Protein AF-A0A1G3V214-F1 (afdb_monomer)

Secondary structure (DSSP, 8-state):
--BTTB---PPPHHHHHHHHHHHHHHHHT--S--EEEEETT-SBTTBSTTSTT--HHHHHHHHHHHHHHS-TTSEEEEESS-TTSHHHHHHHHHHHHHHHT-

Mean predicted aligned error: 3.71 Å

Radius of gyration: 14.88 Å; Cα contacts (8 Å, |Δi|>4): 115; chains: 1; bounding box: 37×27×43 Å

Foldseek 3Di:
DVDPVDDDDDDDLVVLLVVLLVVQVVQQPDPAAAEEEQALQADDPQCGPPHDNVDNPSSVSNVVSNVVRHDPVHHYYYDPHYCPDPVNVCVVVVVVVVRVVD

Sequence (102 aa):
MHNSQLTLVRLSVEELEKAAVLVADRLNAAKGPTHVFIPLRGFSYPDRQGRAHWDPEGNEAFIRALRSRLSASIQYDELDLHINDDAFIDTAVNELVRFMNH

Nearest PDB structures (foldseek):
  3wrw-assembly1_A  TM=9.301E-01  e=4.238E-05  Solanum lycopersicum
  3wrx-assembly1_A  TM=9.169E-01  e=5.163E-05  Solanum lycopersicum
  3wrw-assembly3_F  TM=9.284E-01  e=5.888E-05  Solanum lycopersicum
  3wrx-assembly2_B  TM=9.258E-01  e=8.171E-04  Solanum lycopersicum
  3wry-assembly2_B  TM=9.250E-01  e=1.063E-03  Solanum lycopersicum

pLDDT: mean 94.29, std 9.18, range [48.81, 98.75]

Structure (mmCIF, N/CA/C/O backbone):
data_AF-A0A1G3V214-F1
#
_entry.id   AF-A0A1G3V214-F1
#
loop_
_atom_site.group_PDB
_atom_site.id
_atom_site.type_symbol
_atom_site.label_atom_id
_atom_site.label_alt_id
_atom_site.label_comp_id
_atom_site.label_asym_id
_atom_site.label_entity_id
_atom_site.label_seq_id
_atom_site.pdbx_PDB_ins_code
_atom_site.Cartn_x
_atom_site.Cartn_y
_atom_site.Cartn_z
_atom_site.occupancy
_atom_site.B_iso_or_equiv
_atom_site.auth_seq_id
_atom_site.auth_comp_id
_atom_site.auth_asym_id
_atom_site.auth_atom_id
_atom_site.pdbx_PDB_model_num
ATOM 1 N N . MET A 1 1 ? 4.728 3.979 -22.238 1.00 48.81 1 MET A N 1
ATOM 2 C CA . MET A 1 1 ? 4.173 5.351 -22.282 1.00 48.81 1 MET A CA 1
ATOM 3 C C . MET A 1 1 ? 2.680 5.254 -22.038 1.00 48.81 1 MET A C 1
ATOM 5 O O . MET A 1 1 ? 2.038 4.491 -22.748 1.00 48.81 1 MET A O 1
ATOM 9 N N . HIS A 1 2 ? 2.151 5.905 -20.996 1.00 58.34 2 HIS A N 1
ATOM 10 C CA . HIS A 1 2 ? 0.730 5.758 -20.643 1.00 58.34 2 HIS A CA 1
ATOM 11 C C . HIS A 1 2 ? -0.177 6.612 -21.547 1.00 58.34 2 HIS A C 1
ATOM 13 O O . HIS A 1 2 ? -1.332 6.268 -21.756 1.00 58.34 2 HIS A O 1
ATOM 19 N N . ASN A 1 3 ? 0.382 7.647 -22.176 1.00 63.91 3 ASN A N 1
ATOM 20 C CA . ASN A 1 3 ? -0.022 8.250 -23.452 1.00 63.91 3 ASN A CA 1
ATOM 21 C C . ASN A 1 3 ? 1.097 9.234 -23.876 1.00 63.91 3 ASN A C 1
ATOM 23 O O . ASN A 1 3 ? 2.118 9.325 -23.192 1.00 63.91 3 ASN A O 1
ATOM 27 N N . SER A 1 4 ? 0.945 9.956 -24.990 1.00 73.12 4 SER A N 1
ATOM 28 C CA . SER A 1 4 ? 1.949 10.920 -25.484 1.00 73.12 4 SER A CA 1
ATOM 29 C C . SER A 1 4 ? 2.148 12.153 -24.588 1.00 73.12 4 SER A C 1
ATOM 31 O O . SER A 1 4 ? 3.049 12.945 -24.849 1.00 73.12 4 SER A O 1
ATOM 33 N N . GLN A 1 5 ? 1.326 12.323 -23.548 1.00 70.81 5 GLN A N 1
ATOM 34 C CA . GLN A 1 5 ? 1.345 13.476 -22.644 1.00 70.81 5 GLN A CA 1
ATOM 35 C C . GLN A 1 5 ? 1.779 13.115 -21.212 1.00 70.81 5 GLN A C 1
ATOM 37 O O . GLN A 1 5 ? 2.080 14.013 -20.431 1.00 70.81 5 GLN A O 1
ATOM 42 N N . LEU A 1 6 ? 1.829 11.825 -20.855 1.00 68.94 6 LEU A N 1
ATOM 43 C CA . LEU A 1 6 ? 2.098 11.348 -19.496 1.00 68.94 6 LEU A CA 1
ATOM 44 C C . LEU A 1 6 ? 3.110 10.196 -19.487 1.00 68.94 6 LEU A C 1
ATOM 46 O O . LEU A 1 6 ? 2.847 9.076 -19.951 1.00 68.94 6 LEU A O 1
ATOM 50 N N . THR A 1 7 ? 4.254 10.470 -18.861 1.00 76.88 7 THR A N 1
ATOM 51 C CA . THR A 1 7 ? 5.268 9.472 -18.519 1.00 76.88 7 THR A CA 1
ATOM 52 C C . THR A 1 7 ? 5.128 9.110 -17.048 1.00 76.88 7 THR A C 1
ATOM 54 O O . THR A 1 7 ? 5.301 9.949 -16.171 1.00 76.88 7 THR A O 1
ATOM 57 N N . LEU A 1 8 ? 4.825 7.844 -16.784 1.00 80.25 8 LEU A N 1
ATOM 58 C CA . LEU A 1 8 ? 4.917 7.266 -15.450 1.00 80.25 8 LEU A CA 1
ATOM 59 C C . LEU A 1 8 ? 6.386 6.918 -15.194 1.00 80.25 8 LEU A C 1
ATOM 61 O O . LEU A 1 8 ? 6.973 6.163 -15.966 1.00 80.25 8 LEU A O 1
ATOM 65 N N . VAL A 1 9 ? 6.963 7.486 -14.139 1.00 83.31 9 VAL A N 1
ATOM 66 C CA . VAL A 1 9 ? 8.342 7.222 -13.716 1.00 83.31 9 VAL A CA 1
ATOM 67 C C . VAL A 1 9 ? 8.288 6.417 -12.425 1.00 83.31 9 VAL A C 1
ATOM 69 O O . VAL A 1 9 ? 7.518 6.744 -11.521 1.00 83.31 9 VAL A O 1
ATOM 72 N N . ARG A 1 10 ? 9.072 5.341 -12.354 1.00 84.75 10 ARG A N 1
ATOM 73 C CA . ARG A 1 10 ? 9.237 4.575 -11.119 1.00 84.75 10 ARG A CA 1
ATOM 74 C C . ARG A 1 10 ? 10.137 5.345 -10.157 1.00 84.75 10 ARG A C 1
ATOM 76 O O . ARG A 1 10 ? 11.150 5.903 -10.568 1.00 84.75 10 ARG A O 1
ATOM 83 N N . LEU A 1 11 ? 9.743 5.343 -8.889 1.00 89.75 11 LEU A N 1
ATOM 84 C CA . LEU A 1 11 ? 10.599 5.785 -7.797 1.00 89.75 11 LEU A CA 1
ATOM 85 C C . LEU A 1 11 ? 11.775 4.819 -7.647 1.00 89.75 11 LEU A C 1
ATOM 87 O O . LEU A 1 11 ? 11.629 3.619 -7.880 1.00 89.75 11 LEU A O 1
ATOM 91 N N . SER A 1 12 ? 12.921 5.345 -7.235 1.00 94.12 12 SER A N 1
ATOM 92 C CA . SER A 1 12 ? 14.038 4.529 -6.765 1.00 94.12 12 SER A CA 1
ATOM 93 C C . SER A 1 12 ? 13.690 3.799 -5.462 1.00 94.12 12 SER A C 1
ATOM 95 O O . SER A 1 12 ? 12.763 4.181 -4.744 1.00 94.12 12 SER A O 1
ATOM 97 N N . VAL A 1 13 ? 14.474 2.774 -5.114 1.00 94.94 13 VAL A N 1
ATOM 98 C CA . VAL A 1 13 ? 14.333 2.038 -3.844 1.00 94.94 13 VAL A CA 1
ATOM 99 C C . VAL A 1 13 ? 14.399 2.979 -2.635 1.00 94.94 13 VAL A C 1
ATOM 101 O O . VAL A 1 13 ? 13.554 2.899 -1.749 1.00 94.94 13 VAL A O 1
ATOM 104 N N . GLU A 1 14 ? 15.340 3.927 -2.623 1.00 95.44 14 GLU A N 1
ATOM 105 C CA . GLU A 1 14 ? 15.481 4.901 -1.531 1.00 95.44 14 GLU A CA 1
ATOM 106 C C . GLU A 1 14 ? 14.238 5.801 -1.399 1.00 95.44 14 GLU A C 1
ATOM 108 O O . GLU A 1 14 ? 13.784 6.115 -0.297 1.00 95.44 14 GLU A O 1
ATOM 113 N N . GLU A 1 15 ? 13.657 6.221 -2.524 1.00 96.75 15 GLU A N 1
ATOM 114 C CA . GLU A 1 15 ? 12.425 7.011 -2.530 1.00 96.75 15 GLU A CA 1
ATOM 115 C C . GLU A 1 15 ? 11.210 6.189 -2.083 1.00 96.75 15 GLU A C 1
ATOM 117 O O . GLU A 1 15 ? 10.351 6.719 -1.376 1.00 96.75 15 GLU A O 1
ATOM 122 N N . LEU A 1 16 ? 11.148 4.901 -2.435 1.00 97.38 16 LEU A N 1
ATOM 123 C CA . LEU A 1 16 ? 10.109 3.981 -1.965 1.00 97.38 16 LEU A CA 1
ATOM 124 C C . LEU A 1 16 ? 10.191 3.757 -0.454 1.00 97.38 16 LEU A C 1
ATOM 126 O O . LEU A 1 16 ? 9.165 3.824 0.220 1.00 97.38 16 LEU A O 1
ATOM 130 N N . GLU A 1 17 ? 11.386 3.573 0.105 1.00 97.69 17 GLU A N 1
ATOM 131 C CA . GLU A 1 17 ? 11.571 3.455 1.555 1.00 97.69 17 GLU A CA 1
ATOM 132 C C . GLU A 1 17 ? 11.142 4.743 2.281 1.00 97.69 17 GLU A C 1
ATOM 134 O O . GLU A 1 17 ? 10.420 4.686 3.280 1.00 97.69 17 GLU A O 1
ATOM 139 N N . LYS A 1 18 ? 11.487 5.924 1.747 1.00 98.00 18 LYS A N 1
ATOM 140 C CA . LYS A 1 18 ? 11.007 7.216 2.280 1.00 98.00 18 LYS A CA 1
ATOM 141 C C . LYS A 1 18 ? 9.484 7.342 2.201 1.00 98.00 18 LYS A C 1
ATOM 143 O O . LYS A 1 18 ? 8.858 7.827 3.147 1.00 98.00 18 LYS A O 1
ATOM 148 N N . ALA A 1 19 ? 8.879 6.900 1.100 1.00 98.00 19 ALA A N 1
ATOM 149 C CA . ALA A 1 19 ? 7.429 6.883 0.950 1.00 98.00 19 ALA A CA 1
ATOM 150 C C . ALA A 1 19 ? 6.771 5.940 1.971 1.00 98.00 19 ALA A C 1
ATOM 152 O O . ALA A 1 19 ? 5.794 6.328 2.609 1.00 98.00 19 ALA A O 1
ATOM 153 N N . ALA A 1 20 ? 7.333 4.749 2.183 1.00 98.38 20 ALA A N 1
ATOM 154 C CA . ALA A 1 20 ? 6.853 3.775 3.159 1.00 98.38 20 ALA A CA 1
ATOM 155 C C . ALA A 1 20 ? 6.881 4.330 4.589 1.00 98.38 20 ALA A C 1
ATOM 157 O O . ALA A 1 20 ? 5.894 4.223 5.318 1.00 98.38 20 ALA A O 1
ATOM 158 N N . VAL A 1 21 ? 7.977 5.001 4.964 1.00 98.25 21 VAL A N 1
ATOM 159 C CA . VAL A 1 21 ? 8.120 5.690 6.255 1.00 98.25 21 VAL A CA 1
ATOM 160 C C . VAL A 1 21 ? 7.016 6.728 6.450 1.00 98.25 21 VAL A C 1
ATOM 162 O O . VAL A 1 21 ? 6.350 6.750 7.485 1.00 98.25 21 VAL A O 1
ATOM 165 N N . LEU A 1 22 ? 6.783 7.554 5.432 1.00 98.38 22 LEU A N 1
ATOM 166 C CA . LEU A 1 22 ? 5.765 8.595 5.471 1.00 98.38 22 LEU A CA 1
ATOM 167 C C . LEU A 1 22 ? 4.337 8.019 5.554 1.00 98.38 22 LEU A C 1
ATOM 169 O O . LEU A 1 22 ? 3.474 8.594 6.220 1.00 98.38 22 LEU A O 1
ATOM 173 N N . VAL A 1 23 ? 4.072 6.899 4.878 1.00 98.44 23 VAL A N 1
ATOM 174 C CA . VAL A 1 23 ? 2.787 6.188 4.957 1.00 98.44 23 VAL A CA 1
ATOM 175 C C . VAL A 1 23 ? 2.585 5.596 6.355 1.00 98.44 23 VAL A C 1
ATOM 177 O O . VAL A 1 23 ? 1.535 5.836 6.951 1.00 98.44 23 VAL A O 1
ATOM 180 N N . ALA A 1 24 ? 3.589 4.910 6.914 1.00 98.62 24 ALA A N 1
ATOM 181 C CA . ALA A 1 24 ? 3.537 4.368 8.275 1.00 98.62 24 ALA A CA 1
ATOM 182 C C . ALA A 1 24 ? 3.240 5.458 9.313 1.00 98.62 24 ALA A C 1
ATOM 184 O O . ALA A 1 24 ? 2.367 5.276 10.156 1.00 98.62 24 ALA A O 1
ATOM 185 N N . ASP A 1 25 ? 3.914 6.608 9.227 1.00 98.31 25 ASP A N 1
ATOM 186 C CA . ASP A 1 25 ? 3.715 7.713 10.172 1.00 98.31 25 ASP A CA 1
ATOM 187 C C . ASP A 1 25 ? 2.276 8.239 10.160 1.00 98.31 25 ASP A C 1
ATOM 189 O O . ASP A 1 25 ? 1.707 8.529 11.214 1.00 98.31 25 ASP A O 1
ATOM 193 N N . ARG A 1 26 ? 1.650 8.317 8.979 1.00 98.25 26 ARG A N 1
ATOM 194 C CA . ARG A 1 26 ? 0.242 8.722 8.861 1.00 98.25 26 ARG A CA 1
ATOM 195 C C . ARG A 1 26 ? -0.712 7.672 9.414 1.00 98.25 26 ARG A C 1
ATOM 197 O O . ARG A 1 26 ? -1.658 8.036 10.106 1.00 98.25 26 ARG A O 1
ATOM 204 N N . LEU A 1 27 ? -0.460 6.396 9.131 1.00 98.38 27 LEU A N 1
ATOM 205 C CA . LEU A 1 27 ? -1.270 5.289 9.641 1.00 98.38 27 LEU A CA 1
ATOM 206 C C . LEU A 1 27 ? -1.180 5.193 11.170 1.00 98.38 27 LEU A C 1
ATOM 208 O O . LEU A 1 27 ? -2.199 5.055 11.835 1.00 98.38 27 LEU A O 1
ATOM 212 N N . ASN A 1 28 ? 0.013 5.370 11.740 1.00 98.44 28 ASN A N 1
ATOM 213 C CA . ASN A 1 28 ? 0.241 5.371 13.188 1.00 98.44 28 ASN A CA 1
ATOM 214 C C . ASN A 1 28 ? -0.476 6.522 13.913 1.00 98.44 28 ASN A C 1
ATOM 216 O O . ASN A 1 28 ? -0.773 6.409 15.100 1.00 98.44 28 ASN A O 1
ATOM 220 N N . ALA A 1 29 ? -0.757 7.625 13.217 1.00 98.19 29 ALA A N 1
ATOM 221 C CA . ALA A 1 29 ? -1.498 8.763 13.756 1.00 98.19 29 ALA A CA 1
ATOM 222 C C . ALA A 1 29 ? -3.028 8.633 13.608 1.00 98.19 29 ALA A C 1
ATOM 224 O O . ALA A 1 29 ? -3.764 9.521 14.055 1.00 98.19 29 ALA A O 1
ATOM 225 N N . ALA A 1 30 ? -3.524 7.568 12.967 1.00 97.44 30 ALA A N 1
ATOM 226 C CA . ALA A 1 30 ? -4.952 7.343 12.798 1.00 97.44 30 ALA A CA 1
ATOM 227 C C . ALA A 1 30 ? -5.643 7.134 14.157 1.00 97.44 30 ALA A C 1
ATOM 229 O O . ALA A 1 30 ? -5.137 6.448 15.042 1.00 97.44 30 ALA A O 1
ATOM 230 N N . LYS A 1 31 ? -6.821 7.746 14.328 1.00 95.75 31 LYS A N 1
ATOM 231 C CA . LYS A 1 31 ? -7.605 7.676 15.577 1.00 95.75 31 LYS A CA 1
ATOM 232 C C . LYS A 1 31 ? -8.719 6.628 15.549 1.00 95.75 31 LYS A C 1
ATOM 234 O O . LYS A 1 31 ? -9.290 6.334 16.592 1.00 95.75 31 LYS A O 1
ATOM 239 N N . GLY A 1 32 ? -9.065 6.132 14.363 1.00 94.25 32 GLY A N 1
ATOM 240 C CA . GLY A 1 32 ? -10.117 5.140 14.158 1.00 94.25 32 GLY A CA 1
ATOM 241 C C . GLY A 1 32 ? -9.560 3.748 13.848 1.00 94.25 32 GLY A C 1
ATOM 242 O O . GLY A 1 32 ? -8.341 3.589 13.713 1.00 94.25 32 GLY A O 1
ATOM 243 N N . PRO A 1 33 ? -10.446 2.745 13.697 1.00 95.81 33 PRO A N 1
ATOM 244 C CA . PRO A 1 33 ? -10.069 1.422 13.214 1.00 95.81 33 PRO A CA 1
ATOM 245 C C . PRO A 1 33 ? -9.242 1.528 11.929 1.00 95.81 33 PRO A C 1
ATOM 247 O O . PRO A 1 33 ? -9.597 2.270 11.015 1.00 95.81 33 PRO A O 1
ATOM 250 N N . THR A 1 34 ? -8.110 0.828 11.889 1.00 97.75 34 THR A N 1
ATOM 251 C CA . THR A 1 34 ? -7.159 0.892 10.774 1.00 97.75 34 THR A CA 1
ATOM 252 C C . THR A 1 34 ? -6.679 -0.514 10.436 1.00 97.75 34 THR A C 1
ATOM 254 O O . THR A 1 34 ? -6.232 -1.249 11.320 1.00 97.75 34 THR A O 1
ATOM 257 N N . HIS A 1 35 ? -6.756 -0.860 9.152 1.00 98.38 35 HIS A N 1
ATOM 258 C CA . HIS A 1 35 ? -6.268 -2.112 8.584 1.00 98.38 35 HIS A CA 1
ATOM 259 C C . HIS A 1 35 ? -5.507 -1.804 7.290 1.00 98.38 35 HIS A C 1
ATOM 261 O O . HIS A 1 35 ? -5.980 -1.032 6.456 1.00 98.38 35 HIS A O 1
ATOM 267 N N . VAL A 1 36 ? -4.313 -2.370 7.143 1.00 98.62 36 VAL A N 1
ATOM 268 C CA . VAL A 1 36 ? -3.465 -2.284 5.953 1.00 98.62 36 VAL A CA 1
ATOM 269 C C . VAL A 1 36 ? -3.457 -3.623 5.217 1.00 98.62 36 VAL A C 1
ATOM 271 O O . VAL A 1 36 ? -3.082 -4.637 5.796 1.00 98.62 36 VAL A O 1
ATOM 274 N N . PHE A 1 37 ? -3.786 -3.607 3.927 1.00 98.75 37 PHE A N 1
ATOM 275 C CA . PHE A 1 37 ? -3.640 -4.759 3.035 1.00 98.75 37 PHE A CA 1
ATOM 276 C C . PHE A 1 37 ? -2.510 -4.517 2.035 1.00 98.75 37 PHE A C 1
ATOM 278 O O . PHE A 1 37 ? -2.475 -3.471 1.381 1.00 98.75 37 PHE A O 1
ATOM 285 N N . ILE A 1 38 ? -1.605 -5.484 1.890 1.00 98.69 38 ILE A N 1
ATOM 286 C CA . ILE A 1 38 ? -0.480 -5.422 0.950 1.00 98.69 38 ILE A CA 1
ATOM 287 C C . ILE A 1 38 ? -0.711 -6.374 -0.231 1.00 98.69 38 ILE A C 1
ATOM 289 O O . ILE A 1 38 ? -0.804 -7.581 -0.013 1.00 98.69 38 ILE A O 1
ATOM 293 N N . PRO A 1 39 ? -0.772 -5.872 -1.480 1.00 98.44 39 PRO A N 1
ATOM 294 C CA . PRO A 1 39 ? -0.885 -6.710 -2.669 1.00 98.44 39 PRO A CA 1
ATOM 295 C C . PRO A 1 39 ? 0.496 -7.222 -3.106 1.00 98.44 39 PRO A C 1
ATOM 297 O O . PRO A 1 39 ? 1.225 -6.537 -3.828 1.00 98.44 39 PRO A O 1
ATOM 300 N N . LEU A 1 40 ? 0.863 -8.443 -2.713 1.00 98.44 40 LEU A N 1
ATOM 301 C CA . LEU A 1 40 ? 2.185 -9.019 -3.004 1.00 98.44 40 LEU A CA 1
ATOM 302 C C . LEU A 1 40 ? 2.471 -9.186 -4.506 1.00 98.44 40 LEU A C 1
ATOM 304 O O . LEU A 1 40 ? 3.630 -9.263 -4.912 1.00 98.44 40 LEU A O 1
ATOM 308 N N . ARG A 1 41 ? 1.437 -9.205 -5.359 1.00 98.06 41 ARG A N 1
ATOM 309 C CA . ARG A 1 41 ? 1.598 -9.295 -6.823 1.00 98.06 41 ARG A CA 1
ATOM 310 C C . ARG A 1 41 ? 1.601 -7.937 -7.527 1.00 98.06 41 ARG A C 1
ATOM 312 O O . ARG A 1 41 ? 1.594 -7.908 -8.759 1.00 98.06 41 ARG A O 1
ATOM 319 N N . GLY A 1 42 ? 1.630 -6.842 -6.762 1.00 97.69 42 GLY A N 1
ATOM 320 C CA . GLY A 1 42 ? 1.936 -5.494 -7.232 1.00 97.69 42 GLY A CA 1
ATOM 321 C C . GLY A 1 42 ? 0.878 -4.430 -6.927 1.00 97.69 42 GLY A C 1
ATOM 322 O O . GLY A 1 42 ? -0.313 -4.711 -6.751 1.00 97.69 42 GLY A O 1
ATOM 323 N N . PHE A 1 43 ? 1.343 -3.180 -6.871 1.00 97.00 43 PHE A N 1
ATOM 324 C CA . PHE A 1 43 ? 0.633 -2.016 -6.328 1.00 97.00 43 PHE A CA 1
ATOM 325 C C . PHE A 1 43 ? -0.100 -1.169 -7.372 1.00 97.00 43 PHE A C 1
ATOM 327 O O . PHE A 1 43 ? -0.795 -0.215 -7.024 1.00 97.00 43 PHE A O 1
ATOM 334 N N . SER A 1 44 ? 0.066 -1.450 -8.664 1.00 95.19 44 SER A N 1
ATOM 335 C CA . SER A 1 44 ? -0.564 -0.666 -9.730 1.00 95.19 44 SER A CA 1
ATOM 336 C C . SER A 1 44 ? -0.699 -1.479 -11.010 1.00 95.19 44 SER A C 1
ATOM 338 O O . SER A 1 44 ? 0.034 -2.433 -11.220 1.00 95.19 44 SER A O 1
ATOM 340 N N . TYR A 1 45 ? -1.574 -1.059 -11.930 1.00 93.75 45 TYR A N 1
ATOM 341 C CA . TYR A 1 45 ? -1.768 -1.746 -13.216 1.00 93.75 45 TYR A CA 1
ATOM 342 C C . TYR A 1 45 ? -0.464 -2.143 -13.958 1.00 93.75 45 TYR A C 1
ATOM 344 O O . TYR A 1 45 ? -0.396 -3.274 -14.452 1.00 93.75 45 TYR A O 1
ATOM 352 N N . PRO A 1 46 ? 0.552 -1.266 -14.122 1.00 93.69 46 PRO A N 1
ATOM 353 C CA . PRO A 1 46 ? 1.803 -1.641 -14.787 1.00 93.69 46 PRO A CA 1
ATOM 354 C C . PRO A 1 46 ? 2.807 -2.366 -13.876 1.00 93.69 46 PRO A C 1
ATOM 356 O O . PRO A 1 46 ? 3.797 -2.885 -14.392 1.00 93.69 46 PRO A O 1
ATOM 359 N N . ASP A 1 47 ? 2.573 -2.394 -12.566 1.00 95.81 47 ASP A N 1
ATOM 360 C CA . ASP A 1 47 ? 3.362 -3.127 -11.578 1.00 95.81 47 ASP A CA 1
ATOM 361 C C . ASP A 1 47 ? 2.755 -4.517 -11.376 1.00 95.81 47 ASP A C 1
ATOM 363 O O . ASP A 1 47 ? 2.014 -4.776 -10.438 1.00 95.81 47 ASP A O 1
ATOM 367 N N . ARG A 1 48 ? 3.016 -5.397 -12.339 1.00 96.75 48 ARG A N 1
ATOM 368 C CA . ARG A 1 48 ? 2.581 -6.796 -12.343 1.00 96.75 48 ARG A CA 1
ATOM 369 C C . ARG A 1 48 ? 3.578 -7.590 -13.163 1.00 96.75 48 ARG A C 1
ATOM 371 O O . ARG A 1 48 ? 3.997 -7.103 -14.213 1.00 96.75 48 ARG A O 1
ATOM 378 N N . GLN A 1 49 ? 3.907 -8.809 -12.744 1.00 96.19 49 GLN A N 1
ATOM 379 C CA . GLN A 1 49 ? 4.839 -9.674 -13.470 1.00 96.19 49 GLN A CA 1
ATOM 380 C C . GLN A 1 49 ? 4.574 -9.677 -14.989 1.00 96.19 49 GLN A C 1
ATOM 382 O O . GLN A 1 49 ? 3.445 -9.861 -15.446 1.00 96.19 49 GLN A O 1
ATOM 387 N N . GLY A 1 50 ? 5.632 -9.431 -15.769 1.00 96.06 50 GLY A N 1
ATOM 388 C CA . GLY A 1 50 ? 5.565 -9.327 -17.231 1.00 96.06 50 GLY A CA 1
ATOM 389 C C . GLY A 1 50 ? 5.177 -7.945 -17.776 1.00 96.06 50 GLY A C 1
ATOM 390 O O . GLY A 1 50 ? 5.054 -7.792 -18.990 1.00 96.06 50 GLY A O 1
ATOM 391 N N . ARG A 1 51 ? 4.986 -6.931 -16.923 1.00 93.19 51 ARG A N 1
ATOM 392 C CA . ARG A 1 51 ? 4.680 -5.550 -17.329 1.00 93.19 51 ARG A CA 1
ATOM 393 C C . ARG A 1 51 ? 5.818 -4.585 -17.026 1.00 93.19 51 ARG A C 1
ATOM 395 O O . ARG A 1 51 ? 6.727 -4.878 -16.261 1.00 93.19 51 ARG A O 1
ATOM 402 N N . ALA A 1 52 ? 5.737 -3.411 -17.649 1.00 89.81 52 ALA A N 1
ATOM 403 C CA . ALA A 1 52 ? 6.832 -2.449 -17.728 1.00 89.81 52 ALA A CA 1
ATOM 404 C C . ALA A 1 52 ? 7.340 -1.919 -16.377 1.00 89.81 52 ALA A C 1
ATOM 406 O O . ALA A 1 52 ? 8.478 -1.470 -16.321 1.00 89.81 52 ALA A O 1
ATOM 407 N N . HIS A 1 53 ? 6.523 -1.934 -15.319 1.00 91.44 53 HIS A N 1
ATOM 408 C CA . HIS A 1 53 ? 6.917 -1.436 -13.996 1.00 91.44 53 HIS A CA 1
ATOM 409 C C . HIS A 1 53 ? 6.940 -2.532 -12.931 1.00 91.44 53 HIS A C 1
ATOM 411 O O . HIS A 1 53 ? 6.952 -2.196 -11.747 1.00 91.44 53 HIS A O 1
ATOM 417 N N . TRP A 1 54 ? 6.931 -3.811 -13.329 1.00 94.94 54 TRP A N 1
ATOM 418 C CA . TRP A 1 54 ? 7.159 -4.898 -12.383 1.00 94.94 54 TRP A CA 1
ATOM 419 C C . TRP A 1 54 ? 8.529 -4.730 -11.741 1.00 94.94 54 TRP A C 1
ATOM 421 O O . TRP A 1 54 ? 9.549 -4.821 -12.423 1.00 94.94 54 TRP A O 1
ATOM 431 N N . ASP A 1 55 ? 8.522 -4.466 -10.443 1.00 95.06 55 ASP A N 1
ATOM 432 C CA . ASP A 1 55 ? 9.726 -4.221 -9.663 1.00 95.06 55 ASP A CA 1
ATOM 433 C C . ASP A 1 55 ? 9.588 -4.933 -8.313 1.00 95.06 55 ASP A C 1
ATOM 435 O O . ASP A 1 55 ? 9.142 -4.331 -7.333 1.00 95.06 55 ASP A O 1
ATOM 439 N N . PRO A 1 56 ? 9.894 -6.241 -8.261 1.00 95.50 56 PRO A N 1
ATOM 440 C CA . PRO A 1 56 ? 9.752 -7.014 -7.034 1.00 95.50 56 PRO A CA 1
ATOM 441 C C . PRO A 1 56 ? 10.684 -6.506 -5.927 1.00 95.50 56 PRO A C 1
ATOM 443 O O . PRO A 1 56 ? 10.316 -6.565 -4.759 1.00 95.50 56 PRO A O 1
ATOM 446 N N . GLU A 1 57 ? 11.855 -5.969 -6.277 1.00 96.31 57 GLU A N 1
ATOM 447 C CA . GLU A 1 57 ? 12.831 -5.456 -5.311 1.00 96.31 57 GLU A CA 1
ATOM 448 C C . GLU A 1 57 ? 12.356 -4.144 -4.679 1.00 96.31 57 GLU A C 1
ATOM 450 O O . GLU A 1 57 ? 12.380 -4.001 -3.455 1.00 96.31 57 GLU A O 1
ATOM 455 N N . GLY A 1 58 ? 11.869 -3.200 -5.491 1.00 96.88 58 GLY A N 1
ATOM 456 C CA . GLY A 1 58 ? 11.278 -1.957 -4.997 1.00 96.88 58 GLY A CA 1
ATOM 457 C C . GLY A 1 58 ? 10.006 -2.196 -4.181 1.00 96.88 58 GLY A C 1
ATOM 458 O O . GLY A 1 58 ? 9.821 -1.581 -3.126 1.00 96.88 58 GLY A O 1
ATOM 459 N N . ASN A 1 59 ? 9.153 -3.124 -4.624 1.00 97.56 59 ASN A N 1
ATOM 460 C CA . ASN A 1 59 ? 7.953 -3.515 -3.888 1.00 97.56 59 ASN A CA 1
ATOM 461 C C . ASN A 1 59 ? 8.318 -4.092 -2.509 1.00 97.56 59 ASN A C 1
ATOM 463 O O . ASN A 1 59 ? 7.785 -3.632 -1.500 1.00 97.56 59 ASN A O 1
ATOM 467 N N . GLU A 1 60 ? 9.275 -5.020 -2.444 1.00 97.94 60 GLU A N 1
ATOM 468 C CA . GLU A 1 60 ? 9.756 -5.602 -1.185 1.00 97.94 60 GLU A CA 1
ATOM 469 C C . GLU A 1 60 ? 10.381 -4.546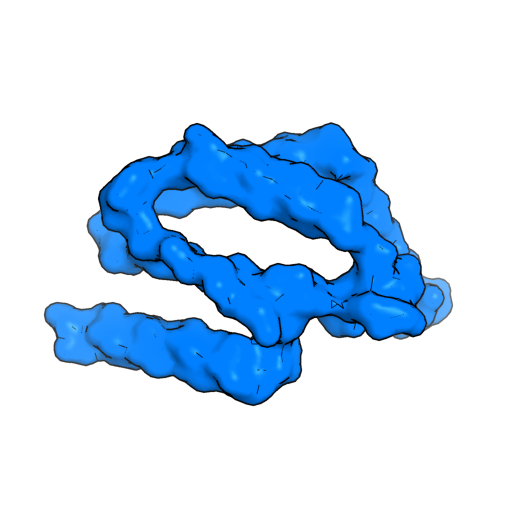 -0.260 1.00 97.94 60 GLU A C 1
ATOM 471 O O . GLU A 1 60 ? 10.124 -4.531 0.945 1.00 97.94 60 GLU A O 1
ATOM 476 N N . ALA A 1 61 ? 11.164 -3.611 -0.809 1.00 98.06 61 ALA A N 1
ATOM 477 C CA . ALA A 1 61 ? 11.754 -2.529 -0.026 1.00 98.06 61 ALA A CA 1
ATOM 478 C C . ALA A 1 61 ? 10.684 -1.640 0.627 1.00 98.06 61 ALA A C 1
ATOM 480 O O . ALA A 1 61 ? 10.779 -1.336 1.820 1.00 98.06 61 ALA A O 1
ATOM 481 N N . PHE A 1 62 ? 9.633 -1.281 -0.119 1.00 98.50 62 PHE A N 1
ATOM 482 C CA . PHE A 1 62 ? 8.487 -0.549 0.424 1.00 98.50 62 PHE A CA 1
ATOM 483 C C . PHE A 1 62 ? 7.781 -1.348 1.529 1.00 98.50 62 PHE A C 1
ATOM 485 O O . PHE A 1 62 ? 7.531 -0.812 2.610 1.00 98.50 62 PHE A O 1
ATOM 492 N N . ILE A 1 63 ? 7.483 -2.628 1.278 1.00 98.56 63 ILE A N 1
ATOM 493 C CA . ILE A 1 63 ? 6.763 -3.513 2.208 1.00 98.56 63 ILE A CA 1
ATOM 494 C C . ILE A 1 63 ? 7.528 -3.645 3.524 1.00 98.56 63 ILE A C 1
ATOM 496 O O . ILE A 1 63 ? 6.967 -3.385 4.591 1.00 98.56 63 ILE A O 1
ATOM 500 N N . ARG A 1 64 ? 8.825 -3.960 3.453 1.00 98.44 64 ARG A N 1
ATOM 501 C CA . ARG A 1 64 ? 9.699 -4.092 4.622 1.00 98.44 64 ARG A CA 1
ATOM 502 C C . ARG A 1 64 ? 9.768 -2.797 5.428 1.00 98.44 64 ARG A C 1
ATOM 504 O O . ARG A 1 64 ? 9.591 -2.836 6.645 1.00 98.44 64 ARG A O 1
ATOM 511 N N . ALA A 1 65 ? 10.009 -1.662 4.768 1.00 98.50 65 ALA A N 1
ATOM 512 C CA . ALA A 1 65 ? 10.131 -0.364 5.432 1.00 98.50 65 ALA A CA 1
ATOM 513 C C . ALA A 1 65 ? 8.813 0.088 6.084 1.00 98.50 65 ALA A C 1
ATOM 515 O O . ALA A 1 65 ? 8.819 0.637 7.189 1.00 98.50 65 ALA A O 1
ATOM 516 N N . LEU A 1 66 ? 7.677 -0.183 5.432 1.00 98.69 66 LEU A N 1
ATOM 517 C CA . LEU A 1 66 ? 6.350 0.064 5.990 1.00 98.69 66 LEU A CA 1
ATOM 518 C C . LEU A 1 66 ? 6.137 -0.814 7.227 1.00 98.69 66 LEU A C 1
ATOM 520 O O . LEU A 1 66 ? 5.827 -0.302 8.304 1.00 98.69 66 LEU A O 1
ATOM 524 N N . ARG A 1 67 ? 6.350 -2.130 7.093 1.00 98.19 67 ARG A N 1
ATOM 525 C CA . ARG A 1 67 ? 6.093 -3.108 8.155 1.00 98.19 67 ARG A CA 1
ATOM 526 C C . ARG A 1 67 ? 6.962 -2.877 9.385 1.00 98.19 67 ARG A C 1
ATOM 528 O O . ARG A 1 67 ? 6.461 -3.000 10.498 1.00 98.19 67 ARG A O 1
ATOM 535 N N . SER A 1 68 ? 8.231 -2.504 9.214 1.00 98.00 68 SER A N 1
ATOM 536 C CA . SER A 1 68 ? 9.140 -2.257 10.341 1.00 98.00 68 SER A CA 1
ATOM 537 C C . SER A 1 68 ? 8.755 -1.042 11.187 1.00 98.00 68 SER A C 1
ATOM 539 O O . SER A 1 68 ? 9.219 -0.914 12.317 1.00 98.00 68 SER A O 1
ATOM 541 N N . ARG A 1 69 ? 7.956 -0.122 10.633 1.00 98.19 69 ARG A N 1
ATOM 542 C CA . ARG A 1 69 ? 7.576 1.140 11.280 1.00 98.19 69 ARG A CA 1
ATOM 543 C C . ARG A 1 69 ? 6.107 1.189 11.704 1.00 98.19 69 ARG A C 1
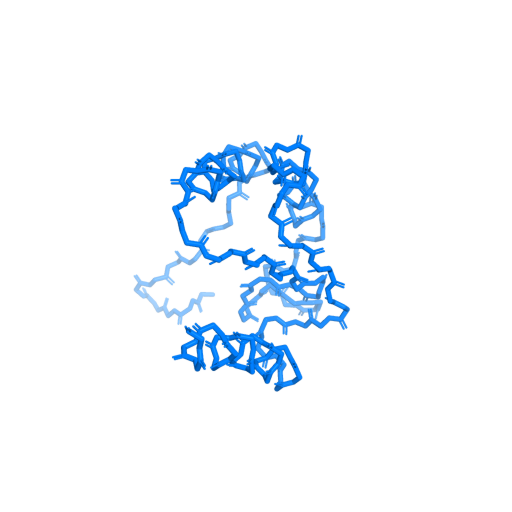ATOM 545 O O . ARG A 1 69 ? 5.728 2.040 12.511 1.00 98.19 69 ARG A O 1
ATOM 552 N N . LEU A 1 70 ? 5.275 0.310 11.156 1.00 98.38 70 LEU A N 1
ATOM 553 C CA . LEU A 1 70 ? 3.855 0.257 11.466 1.00 98.38 70 LEU A CA 1
ATOM 554 C C . LEU A 1 70 ? 3.631 -0.197 12.916 1.00 98.38 70 LEU A C 1
ATOM 556 O O . LEU A 1 70 ? 4.239 -1.160 13.382 1.00 98.38 70 LEU A O 1
ATOM 560 N N . SER A 1 71 ? 2.749 0.500 13.631 1.00 97.75 71 SER A N 1
ATOM 561 C CA . SER A 1 71 ? 2.358 0.135 14.991 1.00 97.75 71 SER A CA 1
ATOM 562 C C . SER A 1 71 ? 1.777 -1.278 15.027 1.00 97.75 71 SER A C 1
ATOM 564 O O . SER A 1 71 ? 0.911 -1.616 14.223 1.00 97.75 71 SER A O 1
ATOM 566 N N . ALA A 1 72 ? 2.165 -2.070 16.029 1.00 96.38 72 ALA A N 1
ATOM 567 C CA . ALA A 1 72 ? 1.613 -3.408 16.254 1.00 96.38 72 ALA A CA 1
ATOM 568 C C . ALA A 1 72 ? 0.101 -3.407 16.562 1.00 96.38 72 ALA A C 1
ATOM 570 O O . ALA A 1 72 ? -0.536 -4.455 16.521 1.00 96.38 72 ALA A O 1
ATOM 571 N N . SER A 1 73 ? -0.480 -2.244 16.882 1.00 96.12 73 SER A N 1
ATOM 572 C CA . SER A 1 73 ? -1.926 -2.085 17.071 1.00 96.12 73 SER A CA 1
ATOM 573 C C . SER A 1 73 ? -2.716 -2.031 15.760 1.00 96.12 73 SER A C 1
ATOM 575 O O . SER A 1 73 ? -3.938 -2.159 15.789 1.00 96.12 73 SER A O 1
ATOM 577 N N . ILE A 1 74 ? -2.054 -1.786 14.626 1.00 98.38 74 ILE A N 1
ATOM 578 C CA . ILE A 1 74 ? -2.697 -1.698 13.313 1.00 98.38 74 ILE A CA 1
ATOM 579 C C . ILE A 1 74 ? -2.780 -3.103 12.719 1.00 98.38 74 ILE A C 1
ATOM 581 O O . ILE A 1 74 ? -1.783 -3.823 12.683 1.00 98.38 74 ILE A O 1
ATOM 585 N N . GLN A 1 75 ? -3.971 -3.491 12.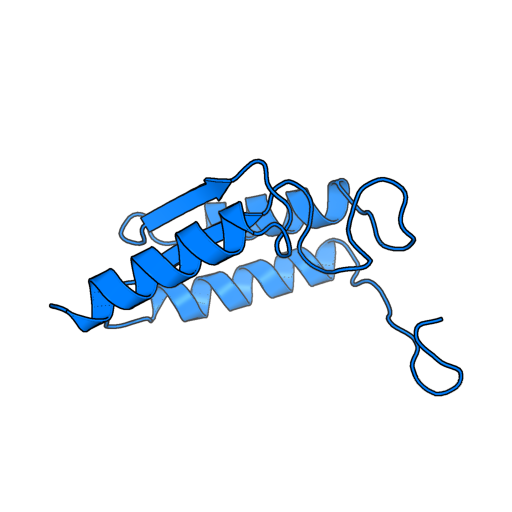256 1.00 98.25 75 GLN A N 1
ATOM 586 C CA . GLN A 1 75 ? -4.145 -4.758 11.545 1.00 98.25 75 GLN A CA 1
ATOM 587 C C . GLN A 1 75 ? -3.396 -4.695 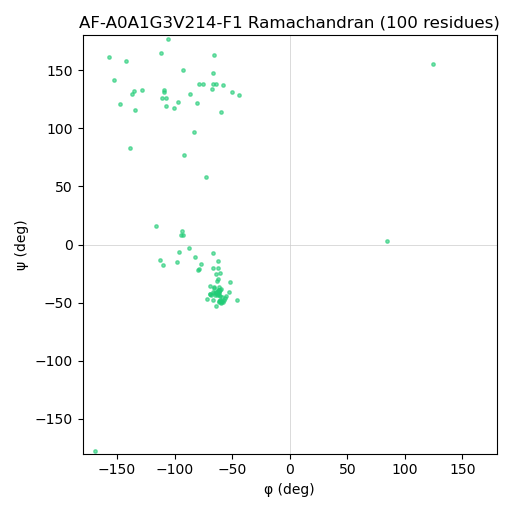10.209 1.00 98.25 75 GLN A C 1
ATOM 589 O O . GLN A 1 75 ? -3.419 -3.664 9.530 1.00 98.25 75 GLN A O 1
ATOM 594 N N . TYR A 1 76 ? -2.709 -5.774 9.847 1.00 98.56 76 TYR A N 1
ATOM 595 C CA . TYR A 1 76 ? -1.864 -5.820 8.662 1.00 98.56 76 TYR A CA 1
ATOM 596 C C . TYR A 1 76 ? -1.870 -7.222 8.069 1.00 98.56 76 TYR A C 1
ATOM 598 O O . TYR A 1 76 ? -1.415 -8.158 8.731 1.00 98.56 76 TYR A O 1
ATOM 606 N N . ASP A 1 77 ? -2.292 -7.321 6.813 1.00 98.62 77 ASP A N 1
ATOM 607 C CA . ASP A 1 77 ? -2.357 -8.570 6.063 1.00 98.62 77 ASP A CA 1
ATOM 608 C C . ASP A 1 77 ? -1.641 -8.432 4.712 1.00 98.62 77 ASP A C 1
ATOM 610 O O . ASP A 1 77 ? -1.851 -7.483 3.949 1.00 98.62 77 ASP A O 1
ATOM 614 N N . GLU A 1 78 ? -0.798 -9.414 4.399 1.00 98.62 78 GLU A N 1
ATOM 615 C CA . GLU A 1 78 ? -0.171 -9.563 3.086 1.00 98.62 78 GLU A CA 1
ATOM 616 C C . GLU A 1 78 ? -0.975 -10.563 2.263 1.00 98.62 78 GLU A C 1
ATOM 618 O O . GLU A 1 78 ? -1.181 -11.707 2.669 1.00 98.62 78 GLU A O 1
ATOM 623 N N . LEU A 1 79 ? -1.448 -10.126 1.100 1.00 98.62 79 LEU A N 1
ATOM 624 C CA . LEU A 1 79 ? -2.308 -10.912 0.229 1.00 98.62 79 LEU A CA 1
ATOM 625 C C . LEU A 1 79 ? -1.527 -11.279 -1.032 1.00 98.62 79 LEU A C 1
ATOM 627 O O . LEU A 1 79 ? -1.025 -10.393 -1.726 1.00 98.62 79 LEU A O 1
ATOM 631 N N . ASP A 1 80 ? -1.459 -12.574 -1.361 1.00 98.38 80 ASP A N 1
ATOM 632 C CA . ASP A 1 80 ? -0.870 -13.084 -2.614 1.00 98.38 80 ASP A CA 1
ATOM 633 C C . ASP A 1 80 ? -1.773 -12.793 -3.830 1.00 98.38 80 ASP A C 1
ATOM 635 O O . ASP A 1 80 ? -2.253 -13.677 -4.540 1.00 98.38 80 ASP A O 1
ATOM 639 N N . LEU A 1 81 ? -2.053 -11.509 -4.028 1.00 98.56 81 LEU A N 1
ATOM 640 C CA . LEU A 1 81 ? -2.966 -10.934 -5.002 1.00 98.56 81 LEU A CA 1
ATOM 641 C C . LEU A 1 81 ? -2.363 -9.636 -5.539 1.00 98.56 81 LEU A C 1
ATOM 643 O O . LEU A 1 81 ? -1.509 -9.007 -4.909 1.00 98.56 81 LEU A O 1
ATOM 647 N N . HIS A 1 82 ? -2.798 -9.226 -6.722 1.00 98.62 82 HIS A N 1
ATOM 648 C CA . HIS A 1 82 ? -2.486 -7.908 -7.260 1.00 98.62 82 HIS A CA 1
ATOM 649 C C . HIS A 1 82 ? -3.603 -6.932 -6.872 1.00 98.62 82 HIS A C 1
ATOM 651 O O . HIS A 1 82 ? -4.761 -7.327 -6.793 1.00 98.62 82 HIS A O 1
ATOM 657 N N . ILE A 1 83 ? -3.289 -5.641 -6.709 1.00 98.31 83 ILE A N 1
ATOM 658 C CA . ILE A 1 83 ? -4.247 -4.620 -6.231 1.00 98.31 83 ILE A CA 1
ATOM 659 C C . ILE A 1 83 ? -5.580 -4.567 -7.011 1.00 98.31 83 ILE A C 1
ATOM 661 O O . ILE A 1 83 ? -6.626 -4.265 -6.453 1.00 98.31 83 ILE A O 1
ATOM 665 N N . ASN A 1 84 ? -5.530 -4.868 -8.312 1.00 97.81 84 ASN A N 1
ATOM 666 C CA . ASN A 1 84 ? -6.684 -4.908 -9.225 1.00 97.81 84 ASN A CA 1
ATOM 667 C C . ASN A 1 8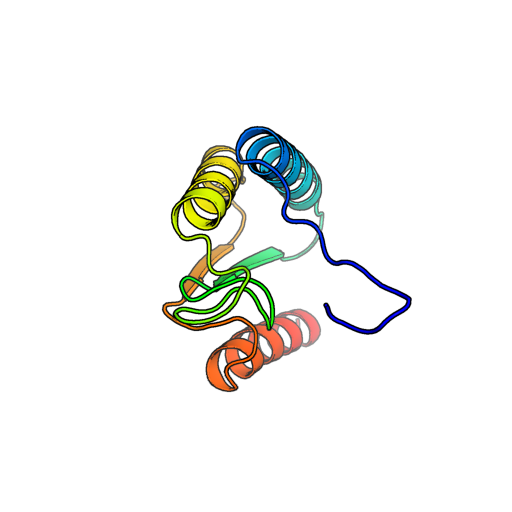4 ? -7.349 -6.293 -9.376 1.00 97.81 84 ASN A C 1
ATOM 6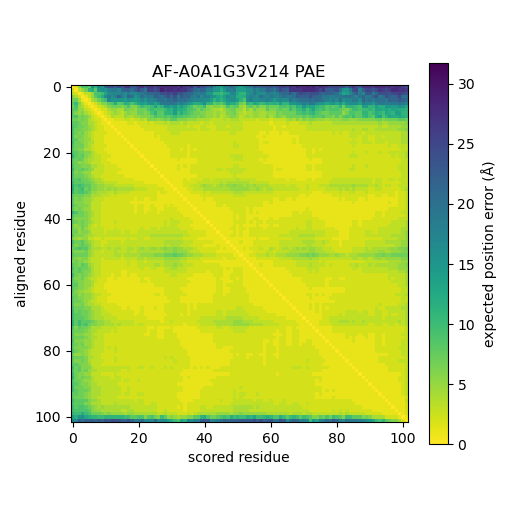69 O O . ASN A 1 84 ? -8.137 -6.463 -10.302 1.00 97.81 84 ASN A O 1
ATOM 673 N N . ASP A 1 85 ? -6.985 -7.301 -8.584 1.00 98.62 85 ASP A N 1
ATOM 674 C CA . ASP A 1 85 ? -7.696 -8.584 -8.610 1.00 98.62 85 ASP A CA 1
ATOM 675 C C . ASP A 1 85 ? -9.007 -8.455 -7.818 1.00 98.62 85 ASP A C 1
ATOM 677 O O . ASP A 1 85 ? -9.005 -7.885 -6.726 1.00 98.62 85 ASP A O 1
ATOM 681 N N . ASP A 1 86 ? -10.107 -9.018 -8.332 1.00 98.69 86 ASP A N 1
ATOM 682 C CA . ASP A 1 86 ? -11.435 -8.929 -7.696 1.00 98.69 86 ASP A CA 1
ATOM 683 C C . ASP A 1 86 ? -11.397 -9.376 -6.228 1.00 98.69 86 ASP A C 1
ATOM 685 O O . ASP A 1 86 ? -11.931 -8.700 -5.359 1.00 98.69 86 ASP A O 1
ATOM 689 N N . ALA A 1 87 ? -10.652 -10.443 -5.923 1.00 98.69 87 ALA A N 1
ATOM 690 C CA . ALA A 1 87 ? -10.482 -10.924 -4.554 1.00 98.69 87 ALA A CA 1
ATOM 691 C C . ALA A 1 87 ? -9.815 -9.893 -3.621 1.00 98.69 87 ALA A C 1
ATOM 693 O O . ALA A 1 87 ? -10.190 -9.799 -2.457 1.00 98.69 87 ALA A O 1
ATOM 694 N N . PHE A 1 88 ? -8.850 -9.101 -4.110 1.00 98.75 88 PH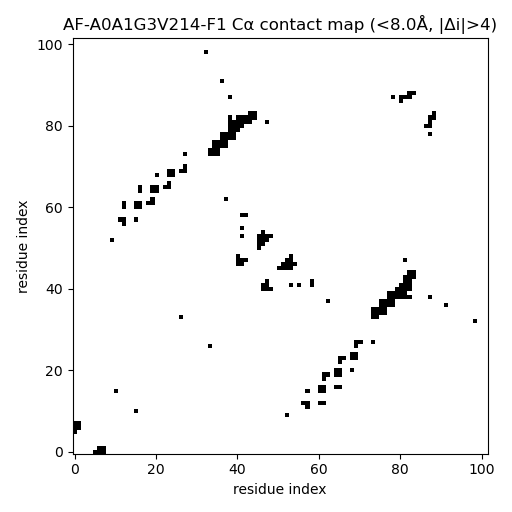E A N 1
ATOM 695 C CA . PHE A 1 88 ? -8.214 -8.051 -3.305 1.00 98.75 88 PHE A CA 1
ATOM 696 C C . PHE A 1 88 ? -9.207 -6.917 -3.028 1.00 98.75 88 PHE A C 1
ATOM 698 O O . PHE A 1 88 ? -9.302 -6.418 -1.905 1.00 98.75 88 PHE A O 1
ATOM 705 N N . ILE A 1 89 ? -9.969 -6.541 -4.059 1.00 98.56 89 ILE A N 1
ATOM 706 C CA . ILE A 1 89 ? -11.010 -5.513 -3.983 1.00 98.56 89 ILE A CA 1
ATOM 707 C C . ILE A 1 89 ? -12.090 -5.937 -2.984 1.00 98.56 89 ILE A C 1
ATOM 709 O O . ILE A 1 89 ? -12.410 -5.169 -2.077 1.00 98.56 89 ILE A O 1
ATOM 713 N N . ASP A 1 90 ? -12.597 -7.164 -3.099 1.00 98.69 90 ASP A N 1
ATOM 714 C CA . ASP A 1 90 ? -13.615 -7.716 -2.207 1.00 98.69 90 ASP A CA 1
ATOM 715 C C . ASP A 1 90 ? -13.135 -7.723 -0.752 1.00 98.69 90 ASP A C 1
ATOM 717 O O . ASP A 1 90 ? -13.869 -7.294 0.139 1.00 98.69 90 ASP A O 1
ATOM 721 N N . THR A 1 91 ? -11.894 -8.148 -0.486 1.00 98.62 91 THR A N 1
ATOM 722 C CA . THR A 1 91 ? -11.316 -8.113 0.867 1.00 98.62 91 THR A CA 1
ATOM 723 C C . THR A 1 91 ? -11.301 -6.695 1.441 1.00 98.62 91 THR A C 1
ATOM 725 O O . THR A 1 91 ? -11.793 -6.480 2.551 1.00 98.62 91 THR A O 1
ATOM 728 N N . ALA A 1 92 ? -10.797 -5.714 0.687 1.00 98.06 92 ALA A N 1
ATOM 729 C CA . ALA A 1 92 ? -10.708 -4.332 1.153 1.00 98.06 92 ALA A CA 1
ATOM 730 C C . ALA A 1 92 ? -12.091 -3.687 1.372 1.00 98.06 92 ALA A C 1
ATOM 732 O O . ALA A 1 92 ? -12.306 -2.995 2.370 1.00 98.06 92 ALA A O 1
ATOM 733 N N . VAL A 1 93 ? -13.045 -3.923 0.463 1.00 98.19 93 VAL A N 1
ATOM 734 C CA . VAL A 1 93 ? -14.407 -3.372 0.552 1.00 98.19 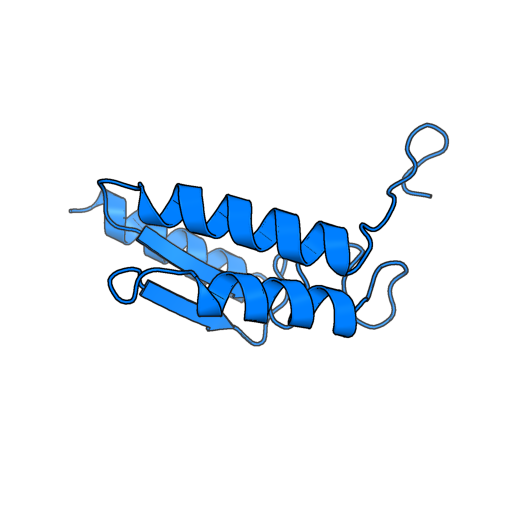93 VAL A CA 1
ATOM 735 C C . VAL A 1 93 ? -15.178 -3.991 1.713 1.00 98.19 93 VAL A C 1
ATOM 737 O O . VAL A 1 93 ? -15.826 -3.263 2.466 1.00 98.19 93 VAL A O 1
ATOM 740 N N . ASN A 1 94 ? -15.090 -5.307 1.903 1.00 98.31 94 ASN A N 1
ATOM 741 C CA . ASN A 1 94 ? -15.759 -5.981 3.015 1.00 98.31 94 ASN A CA 1
ATOM 742 C C . ASN A 1 94 ? -15.251 -5.472 4.371 1.00 98.31 94 ASN A C 1
ATOM 744 O O . ASN A 1 94 ? -16.051 -5.251 5.281 1.00 98.31 94 ASN A O 1
ATOM 748 N N . GLU A 1 95 ? -13.945 -5.224 4.495 1.00 98.12 95 GLU A N 1
ATOM 749 C 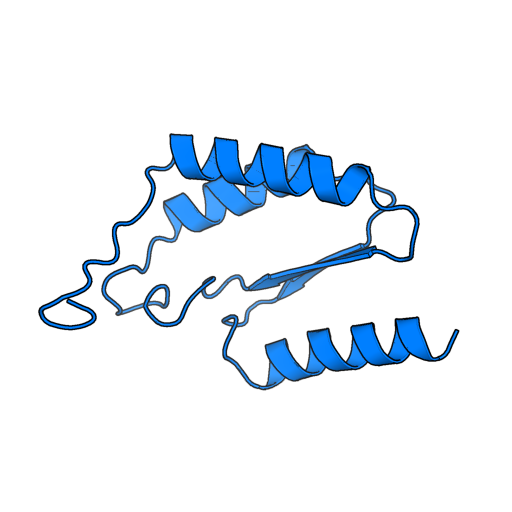CA . GLU A 1 95 ? -13.367 -4.661 5.716 1.00 98.12 95 GLU A CA 1
ATOM 750 C C . GLU A 1 95 ? -13.836 -3.222 5.969 1.00 98.12 95 GLU A C 1
ATOM 752 O O . GLU A 1 95 ? -14.187 -2.864 7.095 1.00 98.12 95 GLU A O 1
ATOM 757 N N . LEU A 1 96 ? -13.927 -2.403 4.918 1.00 97.44 96 LEU A N 1
ATOM 758 C CA . LEU A 1 96 ? -14.492 -1.060 5.030 1.00 97.44 96 LEU A CA 1
ATOM 759 C C . LEU A 1 96 ? -15.955 -1.103 5.498 1.00 97.44 96 LEU A C 1
ATOM 761 O O . LEU A 1 96 ? -16.326 -0.385 6.426 1.00 97.44 96 LEU A O 1
ATOM 765 N N . VAL A 1 97 ? -16.783 -1.961 4.893 1.00 98.00 97 VAL A N 1
ATOM 766 C CA . VAL A 1 97 ? -18.189 -2.145 5.291 1.00 98.00 97 VAL A CA 1
ATOM 767 C C . VAL A 1 97 ? -18.287 -2.609 6.746 1.00 98.00 97 VAL A C 1
ATOM 769 O O . VAL A 1 97 ? -19.152 -2.131 7.480 1.00 98.00 97 VAL A O 1
ATOM 772 N N . ARG A 1 98 ? -17.379 -3.484 7.199 1.00 97.00 98 ARG A N 1
ATOM 773 C CA . ARG A 1 98 ? -17.287 -3.889 8.608 1.00 97.00 98 ARG A CA 1
ATOM 774 C C . ARG A 1 98 ? -17.049 -2.684 9.516 1.00 97.00 98 ARG A C 1
ATOM 776 O O . ARG A 1 98 ? -17.782 -2.524 10.483 1.00 97.00 98 ARG A O 1
ATOM 783 N N . PHE A 1 99 ? -16.091 -1.813 9.194 1.00 96.06 99 PHE A N 1
ATOM 784 C CA . PHE A 1 99 ? -15.836 -0.597 9.977 1.00 96.06 99 PHE A CA 1
ATOM 785 C C . PHE A 1 99 ? -17.010 0.385 10.006 1.00 96.06 99 PHE A C 1
ATOM 787 O O . PHE A 1 99 ? -17.157 1.097 10.992 1.00 96.06 99 PHE A O 1
ATOM 794 N N . MET A 1 100 ? -17.838 0.435 8.961 1.00 95.06 100 MET A N 1
ATOM 795 C CA . MET A 1 100 ? -18.986 1.350 8.888 1.00 95.06 100 MET A CA 1
ATOM 796 C C . MET A 1 100 ? -20.215 0.879 9.674 1.00 95.06 100 MET A C 1
ATOM 798 O O . MET A 1 100 ? -21.077 1.693 9.998 1.00 95.06 100 MET A O 1
ATOM 802 N N . ASN A 1 101 ? -20.323 -0.421 9.946 1.00 93.31 101 ASN A N 1
ATOM 803 C CA . ASN A 1 101 ? -21.471 -1.019 10.632 1.00 93.31 101 ASN A CA 1
ATOM 804 C C . ASN A 1 101 ? -21.266 -1.148 12.157 1.00 93.31 101 ASN A C 1
ATOM 806 O O . ASN A 1 101 ? -22.051 -1.828 12.825 1.00 93.31 101 ASN A O 1
ATOM 810 N N . HIS A 1 102 ? -20.222 -0.516 12.698 1.00 65.00 102 HIS A N 1
ATOM 811 C CA . HIS A 1 102 ? -19.869 -0.460 14.119 1.00 65.00 102 HIS A CA 1
ATOM 812 C C . HIS A 1 102 ? -19.843 0.988 14.612 1.00 65.00 102 HIS A C 1
ATOM 814 O O . HIS A 1 102 ? -20.131 1.181 15.814 1.00 65.00 102 HIS A O 1
#

Solvent-accessible surface area (backbone atoms only — not comparable to full-atom values): 6002 Å² total; per-residue (Å²): 119,85,47,100,88,42,79,86,78,83,74,53,54,71,54,32,31,53,48,18,46,55,50,21,56,54,59,65,65,54,89,64,94,55,74,48,78,42,39,74,44,22,86,45,93,49,22,25,89,96,39,94,53,47,47,71,66,45,51,48,43,22,51,53,40,22,59,76,60,41,51,88,86,47,48,73,48,82,38,98,33,29,55,87,36,69,70,46,46,51,53,56,50,54,52,51,53,55,64,72,77,110